Protein AF-A0A5C8RTK3-F1 (afdb_monomer)

Solvent-accessible surface area (backbone atoms only — not comparable to full-atom values): 5564 Å² total; per-residue (Å²): 96,81,42,80,34,49,48,33,76,76,57,17,60,58,49,33,52,54,39,39,77,71,70,31,48,52,44,73,55,58,80,48,80,87,73,82,86,82,78,76,79,80,87,77,90,65,88,58,45,78,34,78,36,52,67,56,53,57,49,49,57,74,78,40,66,51,77,82,53,41,87,41,48,28,38,49,48,53,72,70,21,32,56,52,41,33,77,66,46,39,77,58,107

Structure (mmCIF, N/CA/C/O backbone):
data_AF-A0A5C8RTK3-F1
#
_entry.id   AF-A0A5C8RTK3-F1
#
loop_
_atom_site.group_PDB
_atom_site.id
_atom_site.type_symbol
_atom_site.label_atom_id
_atom_site.label_alt_id
_atom_site.label_comp_id
_atom_site.label_asym_id
_atom_site.label_entity_id
_atom_site.label_seq_id
_atom_site.pdbx_PDB_ins_code
_atom_site.Cartn_x
_atom_site.Cartn_y
_atom_site.Cartn_z
_atom_site.occupancy
_atom_site.B_iso_or_equiv
_atom_site.auth_seq_id
_atom_site.auth_comp_id
_atom_site.auth_asym_id
_atom_site.auth_atom_id
_atom_site.pdbx_PDB_model_num
ATOM 1 N N . MET A 1 1 ? 6.356 -7.002 -24.344 1.00 97.00 1 MET A N 1
ATOM 2 C CA . MET A 1 1 ? 6.016 -5.573 -24.579 1.00 97.00 1 MET A CA 1
ATOM 3 C C . MET A 1 1 ? 6.891 -4.674 -23.709 1.00 97.00 1 MET A C 1
ATOM 5 O O . MET A 1 1 ? 7.432 -5.168 -22.722 1.00 97.00 1 MET A O 1
ATOM 9 N N . ARG A 1 2 ? 7.050 -3.388 -24.057 1.00 98.19 2 ARG A N 1
ATOM 10 C CA . ARG A 1 2 ? 7.641 -2.376 -23.158 1.00 98.19 2 ARG A CA 1
ATOM 11 C C . ARG A 1 2 ? 6.511 -1.733 -22.358 1.00 98.19 2 ARG A C 1
ATOM 13 O O . ARG A 1 2 ? 5.552 -1.275 -22.968 1.00 98.19 2 ARG A O 1
ATOM 20 N N . ILE A 1 3 ? 6.597 -1.749 -21.031 1.00 98.50 3 ILE A N 1
ATOM 21 C CA . ILE A 1 3 ? 5.500 -1.323 -20.145 1.00 98.50 3 ILE A CA 1
ATOM 22 C C . ILE A 1 3 ? 6.057 -0.341 -19.123 1.00 98.50 3 ILE A C 1
ATOM 24 O O . ILE A 1 3 ? 7.014 -0.664 -18.427 1.00 98.50 3 ILE A O 1
ATOM 28 N N . TRP A 1 4 ? 5.467 0.845 -19.017 1.00 98.44 4 TRP A N 1
ATOM 29 C CA . TRP A 1 4 ? 5.828 1.788 -17.964 1.00 98.44 4 TRP A CA 1
ATOM 30 C C . TRP A 1 4 ? 5.040 1.496 -16.686 1.00 98.44 4 TRP A C 1
ATOM 32 O O . TRP A 1 4 ? 3.820 1.341 -16.711 1.00 98.44 4 TRP A O 1
ATOM 42 N N . VAL A 1 5 ? 5.745 1.427 -15.561 1.00 98.44 5 VAL A N 1
ATOM 43 C CA . VAL A 1 5 ? 5.172 1.270 -14.227 1.00 98.44 5 VAL A CA 1
ATOM 44 C C . VAL A 1 5 ? 5.304 2.602 -13.485 1.00 98.44 5 VAL A C 1
ATOM 46 O O . VAL A 1 5 ? 6.371 2.925 -12.969 1.00 98.44 5 VAL A O 1
ATOM 49 N N . ALA A 1 6 ? 4.208 3.365 -13.439 1.00 97.75 6 ALA A N 1
ATOM 50 C CA . ALA A 1 6 ? 4.166 4.731 -12.896 1.00 97.75 6 ALA A CA 1
ATOM 51 C C . ALA A 1 6 ? 3.759 4.823 -11.406 1.00 97.75 6 ALA A C 1
ATOM 53 O O . ALA A 1 6 ? 3.781 5.896 -10.805 1.00 97.75 6 ALA A O 1
ATOM 54 N N . ARG A 1 7 ? 3.349 3.705 -10.797 1.00 95.31 7 ARG A N 1
ATOM 55 C CA . ARG A 1 7 ? 2.834 3.657 -9.416 1.00 95.31 7 ARG A CA 1
ATOM 56 C C . ARG A 1 7 ? 3.921 3.964 -8.362 1.00 95.31 7 ARG A C 1
ATOM 58 O O . ARG A 1 7 ? 5.095 3.789 -8.669 1.00 95.31 7 ARG A O 1
ATOM 65 N N . PRO A 1 8 ? 3.552 4.325 -7.116 1.00 95.38 8 PRO A N 1
ATOM 66 C CA . PRO A 1 8 ? 4.518 4.537 -6.038 1.00 95.38 8 PRO A CA 1
ATOM 67 C C . PRO A 1 8 ? 5.299 3.281 -5.644 1.00 95.38 8 PRO A C 1
ATOM 69 O O . PRO A 1 8 ? 4.799 2.150 -5.739 1.00 95.38 8 PRO A O 1
ATOM 72 N N . GLU A 1 9 ? 6.488 3.501 -5.088 1.00 94.69 9 GLU A N 1
ATOM 73 C CA . GLU A 1 9 ? 7.234 2.465 -4.375 1.00 94.69 9 GLU A CA 1
ATOM 74 C C . GLU A 1 9 ? 6.606 2.118 -3.017 1.00 94.69 9 GLU A C 1
ATOM 76 O O . GLU A 1 9 ? 5.901 2.945 -2.437 1.00 94.69 9 GLU A O 1
ATOM 81 N N . PRO A 1 10 ? 6.820 0.886 -2.503 1.00 92.38 10 PRO A N 1
ATOM 82 C CA . PRO A 1 10 ? 7.544 -0.242 -3.122 1.00 92.38 10 PRO A CA 1
ATOM 83 C C . PRO A 1 10 ? 6.700 -1.053 -4.135 1.00 92.38 10 PRO A C 1
ATOM 85 O O . PRO A 1 10 ? 7.043 -2.171 -4.522 1.00 92.38 10 PRO A O 1
ATOM 88 N N . GLY A 1 11 ? 5.504 -0.566 -4.494 1.00 92.50 11 GLY A N 1
ATOM 89 C CA . GLY A 1 11 ? 4.593 -1.253 -5.414 1.00 92.50 11 GLY A CA 1
ATOM 90 C C . GLY A 1 11 ? 5.086 -1.294 -6.854 1.00 92.50 11 GLY A C 1
ATOM 91 O O . GLY A 1 11 ? 4.753 -2.246 -7.570 1.00 92.50 11 GLY A O 1
ATOM 92 N N . ALA A 1 12 ? 5.857 -0.289 -7.262 1.00 96.56 12 ALA A N 1
ATOM 93 C CA . ALA A 1 12 ? 6.405 -0.176 -8.603 1.00 96.56 12 ALA A CA 1
ATOM 94 C C . ALA A 1 12 ? 7.425 -1.284 -8.864 1.00 96.56 12 ALA A C 1
ATOM 96 O O . ALA A 1 12 ? 7.206 -2.073 -9.786 1.00 96.56 12 ALA A O 1
ATOM 97 N N . ALA A 1 13 ? 8.427 -1.428 -7.990 1.00 97.25 13 ALA A N 1
ATOM 98 C CA . ALA A 1 13 ? 9.447 -2.471 -8.079 1.00 97.25 13 ALA A CA 1
ATOM 99 C C . ALA A 1 13 ? 8.836 -3.876 -8.200 1.00 97.25 13 ALA A C 1
ATOM 101 O O . ALA A 1 13 ? 9.063 -4.566 -9.192 1.00 97.25 13 ALA A O 1
ATOM 102 N N . ARG A 1 14 ? 7.930 -4.253 -7.286 1.00 96.00 14 ARG A N 1
ATOM 103 C CA . ARG A 1 14 ? 7.257 -5.570 -7.329 1.00 96.00 14 ARG A CA 1
ATOM 104 C C . ARG A 1 14 ? 6.455 -5.811 -8.603 1.00 96.00 14 ARG A C 1
ATOM 106 O O . ARG A 1 14 ? 6.328 -6.942 -9.066 1.00 96.00 14 ARG A O 1
ATOM 113 N N . THR A 1 15 ? 5.829 -4.761 -9.135 1.00 96.81 15 THR A N 1
ATOM 114 C CA . THR A 1 15 ? 5.084 -4.873 -10.395 1.00 96.81 15 THR A CA 1
ATOM 115 C C . THR A 1 15 ? 6.060 -5.063 -11.553 1.00 96.81 15 THR A C 1
ATOM 117 O O . THR A 1 15 ? 5.826 -5.924 -12.395 1.00 96.81 15 THR A O 1
ATOM 120 N N . GLY A 1 16 ? 7.172 -4.323 -11.563 1.00 98.31 16 GLY A N 1
ATOM 121 C CA . GLY A 1 16 ? 8.261 -4.494 -12.522 1.00 98.31 16 GLY A CA 1
ATOM 122 C C . GLY A 1 16 ? 8.820 -5.916 -12.522 1.00 98.31 16 GLY A C 1
ATOM 123 O O . GLY A 1 16 ? 8.851 -6.546 -13.573 1.00 98.31 16 GLY A O 1
ATOM 124 N N . GLU A 1 17 ? 9.164 -6.461 -11.356 1.00 98.38 17 GLU A N 1
ATOM 125 C CA . GLU A 1 17 ? 9.659 -7.840 -11.206 1.00 98.38 17 GLU A CA 1
ATOM 126 C C . GLU A 1 17 ? 8.679 -8.870 -11.783 1.00 98.38 17 GLU A C 1
ATOM 128 O O . GLU A 1 17 ? 9.065 -9.722 -12.583 1.00 98.38 17 GLU A O 1
ATOM 133 N N . ARG A 1 18 ? 7.387 -8.752 -11.448 1.00 98.06 18 ARG A N 1
ATOM 134 C CA . ARG A 1 18 ? 6.340 -9.633 -11.989 1.00 98.06 18 ARG A CA 1
ATOM 135 C C . ARG A 1 18 ? 6.209 -9.520 -13.508 1.00 98.06 18 ARG A C 1
ATOM 137 O O . ARG A 1 18 ? 6.069 -10.536 -14.178 1.00 98.06 18 ARG A O 1
ATOM 144 N N . LEU A 1 19 ? 6.270 -8.309 -14.062 1.00 98.50 19 LEU A N 1
ATOM 145 C CA . LEU A 1 19 ? 6.217 -8.098 -15.512 1.00 98.50 19 LEU A CA 1
ATOM 146 C C . LEU A 1 19 ? 7.451 -8.683 -16.215 1.00 98.50 19 LEU A C 1
ATOM 148 O O . LEU A 1 19 ? 7.312 -9.290 -17.275 1.00 98.50 19 LEU A O 1
ATOM 152 N N . ALA A 1 20 ? 8.641 -8.526 -15.631 1.00 98.44 20 ALA A N 1
ATOM 153 C CA . ALA A 1 20 ? 9.871 -9.107 -16.160 1.00 98.44 20 ALA A CA 1
ATOM 154 C C . ALA A 1 20 ? 9.813 -10.644 -16.162 1.00 98.44 20 ALA A C 1
ATOM 156 O O . ALA A 1 20 ? 10.137 -11.259 -17.177 1.00 98.44 20 ALA A O 1
ATOM 157 N N . ALA A 1 21 ? 9.311 -11.256 -15.082 1.00 98.56 21 ALA A N 1
ATOM 158 C CA . ALA A 1 21 ? 9.109 -12.705 -14.989 1.00 98.56 21 ALA A CA 1
ATOM 159 C C . ALA A 1 21 ? 8.117 -13.250 -16.038 1.00 98.56 21 ALA A C 1
ATOM 161 O O . ALA A 1 21 ? 8.222 -14.402 -16.446 1.00 98.56 21 ALA A O 1
ATOM 162 N N . LEU A 1 22 ? 7.191 -12.414 -16.518 1.00 98.44 22 LEU A N 1
ATOM 163 C CA . LEU A 1 22 ? 6.262 -12.729 -17.610 1.00 98.44 22 LEU A CA 1
ATOM 164 C C . LEU A 1 22 ? 6.839 -12.434 -19.014 1.00 98.44 22 LEU A C 1
ATOM 166 O O . LEU A 1 22 ? 6.111 -12.467 -20.005 1.00 98.44 22 LEU A O 1
ATOM 170 N N . GLY A 1 23 ? 8.132 -12.110 -19.129 1.00 98.50 23 GLY A N 1
ATOM 171 C CA . GLY A 1 23 ? 8.799 -11.842 -20.409 1.00 98.50 23 GLY A CA 1
ATOM 172 C C . GLY A 1 23 ? 8.559 -10.434 -20.971 1.00 98.50 23 GLY A C 1
ATOM 173 O O . GLY A 1 23 ? 8.747 -10.184 -22.167 1.00 98.50 23 GLY A O 1
ATOM 174 N N . HIS A 1 24 ? 8.110 -9.484 -20.150 1.00 98.75 24 HIS A N 1
ATOM 175 C CA . HIS A 1 24 ? 7.990 -8.081 -20.551 1.00 98.75 24 HIS A CA 1
ATOM 176 C C . HIS A 1 24 ? 9.249 -7.272 -20.210 1.00 98.75 24 HIS A C 1
ATOM 178 O O . HIS A 1 24 ? 10.111 -7.700 -19.450 1.00 98.75 24 HIS A O 1
ATOM 184 N N . ARG A 1 25 ? 9.360 -6.070 -20.788 1.00 98.56 25 ARG A N 1
ATOM 185 C CA . ARG A 1 25 ? 10.447 -5.113 -20.527 1.00 98.56 25 ARG A CA 1
ATOM 186 C C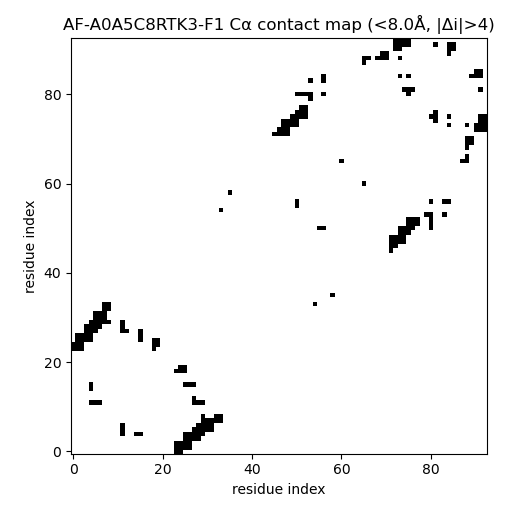 . ARG A 1 25 ? 9.889 -3.912 -19.756 1.00 98.56 25 ARG A C 1
ATOM 188 O O . ARG A 1 25 ? 9.483 -2.935 -20.396 1.00 98.56 25 ARG A O 1
ATOM 195 N N . PRO A 1 26 ? 9.784 -3.988 -18.420 1.00 98.56 26 PRO A N 1
ATOM 196 C CA . PRO A 1 26 ? 9.258 -2.891 -17.622 1.00 98.56 26 PRO A CA 1
ATOM 197 C C . PRO A 1 26 ? 10.240 -1.711 -17.581 1.00 98.56 26 PRO A C 1
ATOM 199 O O . PRO A 1 26 ? 11.445 -1.898 -17.433 1.00 98.56 26 PRO A O 1
ATOM 202 N N . LEU A 1 27 ? 9.716 -0.491 -17.674 1.00 98.44 27 LEU A N 1
ATOM 203 C CA . LEU A 1 27 ? 10.377 0.727 -17.214 1.00 98.44 27 LEU A CA 1
ATOM 204 C C . LEU A 1 27 ? 9.753 1.074 -15.864 1.00 98.44 27 LEU A C 1
ATOM 206 O O . LEU A 1 27 ? 8.591 1.472 -15.816 1.00 98.44 27 LEU A O 1
ATOM 210 N N . VAL A 1 28 ? 10.488 0.892 -14.771 1.00 98.38 28 VAL A N 1
ATOM 211 C CA . VAL A 1 28 ? 10.028 1.314 -13.442 1.00 98.38 28 VAL A CA 1
ATOM 212 C C . VAL A 1 28 ? 10.436 2.769 -13.259 1.00 98.38 28 VAL A C 1
ATOM 214 O O . VAL A 1 28 ? 11.614 3.067 -13.094 1.00 98.38 28 VAL 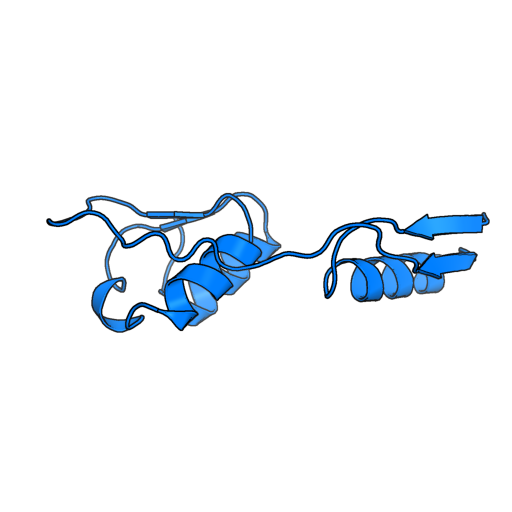A O 1
ATOM 217 N N . ALA A 1 29 ? 9.465 3.673 -13.356 1.00 98.12 29 ALA A N 1
ATOM 218 C CA . ALA A 1 29 ? 9.682 5.105 -13.182 1.00 98.12 29 ALA A CA 1
ATOM 219 C C . ALA A 1 29 ? 8.462 5.702 -12.458 1.00 98.12 29 ALA A C 1
ATOM 221 O O . ALA A 1 29 ? 7.530 6.170 -13.118 1.00 98.12 29 ALA A O 1
ATOM 222 N N . PRO A 1 30 ? 8.420 5.613 -11.114 1.00 98.00 30 PRO A N 1
ATOM 223 C CA . PRO A 1 30 ? 7.331 6.147 -10.300 1.00 98.00 30 PRO A CA 1
ATOM 224 C C . PRO A 1 30 ? 7.128 7.649 -10.520 1.00 98.00 30 PRO A C 1
ATOM 226 O O . PRO A 1 30 ? 8.097 8.398 -10.597 1.00 98.00 30 PRO A O 1
ATOM 229 N N . VAL A 1 31 ? 5.871 8.098 -10.545 1.00 97.31 31 VAL A N 1
ATOM 230 C CA . VAL A 1 31 ? 5.515 9.538 -10.609 1.00 97.31 31 VAL A CA 1
ATOM 231 C C . VAL A 1 31 ? 4.717 10.008 -9.397 1.00 97.31 31 VAL A C 1
ATOM 233 O O . VAL A 1 31 ? 4.244 11.137 -9.347 1.00 97.31 31 VAL A O 1
ATOM 236 N N . LEU A 1 32 ? 4.552 9.124 -8.415 1.00 95.50 32 LEU A N 1
ATOM 237 C CA . LEU A 1 32 ? 3.797 9.361 -7.196 1.00 95.50 32 LEU A CA 1
ATOM 238 C C . LEU A 1 32 ? 4.618 8.902 -5.993 1.00 95.50 32 LEU A C 1
ATOM 240 O O . LEU A 1 32 ? 5.271 7.857 -6.038 1.00 95.50 32 LEU A O 1
ATOM 244 N N . ALA A 1 33 ? 4.517 9.649 -4.897 1.00 93.44 33 ALA A N 1
ATOM 245 C CA . ALA A 1 33 ? 5.061 9.276 -3.599 1.00 93.44 33 ALA A CA 1
ATOM 246 C C . ALA A 1 33 ? 3.936 9.219 -2.564 1.00 93.44 33 ALA A C 1
ATOM 248 O O . ALA A 1 33 ? 3.033 10.053 -2.558 1.00 93.44 33 ALA A O 1
ATOM 249 N N . VAL A 1 34 ? 4.007 8.231 -1.678 1.00 91.88 34 VAL A N 1
ATOM 250 C CA . VAL A 1 34 ? 3.087 8.092 -0.547 1.00 91.88 34 VAL A CA 1
ATOM 251 C C . VAL A 1 34 ? 3.748 8.734 0.661 1.00 91.88 34 VAL A C 1
ATOM 253 O O . VAL A 1 34 ? 4.893 8.408 0.982 1.00 91.88 34 VAL A O 1
ATOM 256 N N . ARG A 1 35 ? 3.043 9.653 1.321 1.00 91.31 35 ARG A N 1
ATOM 257 C CA . ARG A 1 35 ? 3.519 10.340 2.524 1.00 91.31 35 ARG A CA 1
ATOM 258 C C . ARG A 1 35 ? 2.425 10.340 3.591 1.00 91.31 35 ARG A C 1
ATOM 260 O O . ARG A 1 35 ? 1.259 10.502 3.230 1.00 91.31 35 ARG A O 1
ATOM 267 N N . PRO A 1 36 ? 2.780 10.170 4.876 1.00 88.69 36 PRO A N 1
ATOM 268 C CA . PRO A 1 36 ? 1.838 10.388 5.963 1.00 88.69 36 PRO A CA 1
ATOM 269 C C . PRO A 1 36 ? 1.283 11.810 5.901 1.00 88.69 36 PRO A C 1
ATOM 271 O O . PRO A 1 36 ? 2.030 12.759 5.670 1.00 88.69 36 PRO A O 1
ATOM 274 N N . THR A 1 37 ? -0.019 11.955 6.126 1.00 90.31 37 THR A N 1
ATOM 275 C CA . THR A 1 37 ? -0.671 13.270 6.211 1.00 90.31 37 THR A CA 1
ATOM 276 C C . THR A 1 37 ? -0.506 13.915 7.586 1.00 90.31 37 THR A C 1
ATOM 278 O O . THR A 1 37 ? -0.758 15.104 7.732 1.00 90.31 37 THR A O 1
ATOM 281 N N . GLY A 1 38 ? -0.111 13.134 8.599 1.00 87.62 38 GLY A N 1
ATOM 282 C CA . GLY A 1 38 ? -0.077 13.567 9.998 1.00 87.62 38 GLY A CA 1
ATOM 283 C C . GLY A 1 38 ? -1.454 13.614 10.668 1.00 87.62 38 GLY A C 1
ATOM 284 O O . GLY A 1 38 ? -1.563 14.112 11.783 1.00 87.62 38 GLY A O 1
ATOM 285 N N . ALA A 1 39 ? -2.505 13.110 10.012 1.00 88.62 39 ALA A N 1
ATOM 286 C CA . ALA A 1 39 ? -3.833 13.036 10.607 1.00 88.62 39 ALA A CA 1
ATOM 287 C C . ALA A 1 39 ? -3.829 12.114 11.837 1.00 88.62 39 ALA A C 1
ATOM 289 O O . ALA A 1 39 ? -3.356 10.979 11.768 1.00 88.62 39 ALA A O 1
ATOM 290 N N . ALA A 1 40 ? -4.375 12.606 12.948 1.00 86.12 40 ALA A N 1
ATOM 291 C CA . ALA A 1 40 ? -4.586 11.802 14.143 1.00 86.12 40 ALA A CA 1
ATOM 292 C C . ALA A 1 40 ? -5.803 10.884 13.969 1.00 86.12 40 ALA A C 1
ATOM 294 O O . ALA A 1 40 ? -6.752 11.217 13.252 1.00 86.12 40 ALA A O 1
ATOM 295 N N . LEU A 1 41 ? -5.790 9.742 14.658 1.00 88.31 41 LEU A N 1
ATOM 296 C CA . LEU A 1 41 ? -6.991 8.925 14.785 1.00 88.31 41 LEU A CA 1
ATOM 297 C C . LEU A 1 41 ? -8.066 9.691 15.576 1.00 88.31 41 LEU A C 1
ATOM 299 O O . LEU A 1 41 ? -7.724 10.408 16.522 1.00 88.31 41 LEU A O 1
ATOM 303 N N . PRO A 1 42 ? -9.354 9.532 15.225 1.00 89.31 42 PRO A N 1
ATOM 304 C CA . PRO A 1 42 ? -10.447 10.020 16.055 1.00 89.31 42 PRO A CA 1
ATOM 305 C C . PRO A 1 42 ? -10.376 9.451 17.478 1.00 89.31 42 PRO A C 1
ATOM 307 O O . PRO A 1 42 ? -9.816 8.382 17.715 1.00 89.31 42 PRO A O 1
ATOM 310 N N . HIS A 1 43 ? -10.970 10.161 18.433 1.00 86.75 43 HIS A N 1
ATOM 311 C CA . HIS A 1 43 ? -11.100 9.666 19.800 1.00 86.75 43 HIS A CA 1
ATOM 312 C C . HIS A 1 43 ? -12.288 8.708 19.931 1.00 86.75 43 HIS A C 1
ATOM 314 O O . HIS A 1 43 ? -13.315 8.901 19.282 1.00 86.75 43 HIS A O 1
ATOM 320 N N . GLY A 1 44 ? -12.173 7.746 20.847 1.00 87.19 44 GLY A N 1
ATOM 321 C CA . GLY A 1 44 ? -13.253 6.830 21.212 1.00 87.19 44 GLY A CA 1
ATOM 322 C C . GLY A 1 44 ? -13.025 5.390 20.745 1.00 87.19 44 GLY A C 1
ATOM 323 O O . GLY A 1 44 ? -12.026 5.103 20.082 1.00 87.19 44 GLY A O 1
ATOM 324 N N . PRO A 1 45 ? -13.918 4.469 21.144 1.00 88.94 45 PRO A N 1
ATOM 325 C CA . PRO A 1 45 ? -13.870 3.088 20.687 1.00 88.94 45 PRO A CA 1
ATOM 326 C C . PRO A 1 45 ? -14.265 2.989 19.209 1.00 88.94 45 PRO A C 1
ATOM 328 O O . PRO A 1 45 ? -15.100 3.755 18.728 1.00 88.94 45 PRO A O 1
ATOM 331 N N . PHE A 1 46 ? -13.689 2.013 18.507 1.00 92.19 46 PHE A N 1
ATOM 332 C CA . PHE A 1 46 ? -14.051 1.681 17.131 1.00 92.19 46 PHE A CA 1
ATOM 333 C C . PHE A 1 46 ? -14.6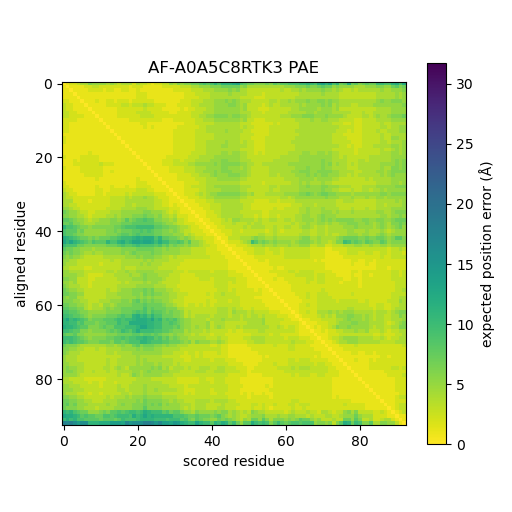08 0.261 17.068 1.00 92.19 46 PHE A C 1
ATOM 335 O O . PHE A 1 46 ? -13.986 -0.666 17.584 1.00 92.19 46 PHE A O 1
ATOM 342 N N . ASP A 1 47 ? -15.731 0.087 16.374 1.00 94.06 47 ASP A N 1
ATOM 343 C CA . ASP A 1 47 ? -16.333 -1.232 16.135 1.00 94.06 47 ASP A CA 1
ATOM 344 C C . ASP A 1 47 ? -15.686 -1.979 14.956 1.00 94.06 47 ASP A C 1
ATOM 346 O O . ASP A 1 47 ? -15.917 -3.170 14.758 1.00 94.06 47 ASP A O 1
ATOM 350 N N . GLY A 1 48 ? -14.880 -1.286 14.149 1.00 94.19 48 GLY A N 1
ATOM 351 C CA . GLY A 1 48 ? -14.233 -1.858 12.977 1.00 94.19 48 GLY A CA 1
ATOM 352 C C . GLY A 1 48 ? -13.171 -0.944 12.373 1.00 94.19 48 GLY A C 1
ATOM 353 O O . GLY A 1 48 ? -13.242 0.281 12.481 1.00 94.19 48 GLY A O 1
ATOM 354 N N . LEU A 1 49 ? -12.195 -1.551 11.701 1.00 94.75 49 LEU A N 1
ATOM 355 C CA . LEU A 1 49 ? -11.153 -0.873 10.933 1.00 94.75 49 LEU A CA 1
ATOM 356 C C . LEU A 1 49 ? -11.276 -1.265 9.463 1.00 94.75 49 LEU A C 1
ATOM 358 O O . LEU A 1 49 ? -11.369 -2.446 9.142 1.00 94.75 49 LEU A O 1
ATOM 362 N N . ILE A 1 50 ? -11.232 -0.290 8.554 1.00 96.00 50 ILE A N 1
ATOM 363 C CA . ILE A 1 50 ? -11.267 -0.543 7.108 1.00 96.00 50 ILE A CA 1
ATOM 364 C C . ILE A 1 50 ? -9.965 -0.046 6.481 1.00 96.00 50 ILE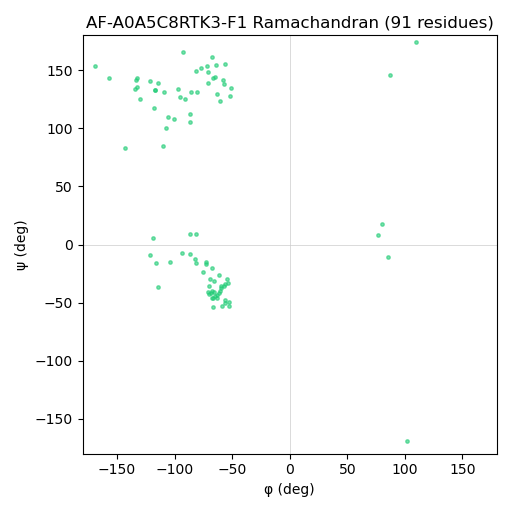 A C 1
ATOM 366 O O . ILE A 1 50 ? -9.688 1.154 6.466 1.00 96.00 50 ILE A O 1
ATOM 370 N N . PHE A 1 51 ? -9.187 -0.959 5.899 1.00 96.12 51 PHE A N 1
ATOM 371 C CA . PHE A 1 51 ? -7.980 -0.633 5.142 1.00 96.12 51 PHE A CA 1
ATOM 372 C C . PHE A 1 51 ? -8.223 -0.794 3.644 1.00 96.12 51 PHE A C 1
ATOM 374 O O . PHE A 1 51 ? -8.318 -1.900 3.113 1.00 96.12 51 PHE A O 1
ATOM 381 N N . THR A 1 52 ? -8.264 0.322 2.920 1.00 95.69 52 THR A N 1
ATOM 382 C CA . THR A 1 52 ? -8.458 0.324 1.459 1.00 95.69 52 THR A CA 1
ATOM 383 C C . THR A 1 52 ? -7.152 0.167 0.673 1.00 95.69 52 THR A C 1
ATOM 385 O O . THR A 1 52 ? -7.156 0.003 -0.546 1.00 95.69 52 THR A O 1
ATOM 388 N N . SER A 1 53 ? -6.011 0.219 1.363 1.00 93.62 53 SER A N 1
ATOM 389 C CA . SER A 1 53 ? -4.676 0.095 0.788 1.00 93.62 53 SER A CA 1
ATOM 390 C C . SER A 1 53 ? -3.684 -0.355 1.852 1.00 93.62 53 SER A C 1
ATOM 392 O O . SER A 1 53 ? -3.721 0.129 2.981 1.00 93.62 53 SER A O 1
ATOM 394 N N . ALA A 1 54 ? -2.723 -1.196 1.466 1.00 92.06 54 ALA A N 1
ATOM 395 C CA . ALA A 1 54 ? -1.595 -1.564 2.322 1.00 92.06 54 ALA A CA 1
ATOM 396 C C . ALA A 1 54 ? -0.819 -0.337 2.848 1.00 92.06 54 ALA A C 1
ATOM 398 O O . ALA A 1 54 ? -0.307 -0.370 3.959 1.00 92.06 54 ALA A O 1
ATOM 399 N N . ASN A 1 55 ? -0.798 0.769 2.094 1.00 92.25 55 ASN A N 1
ATOM 400 C CA . ASN A 1 55 ? -0.134 2.001 2.523 1.00 92.25 55 ASN A CA 1
ATOM 401 C C . ASN A 1 55 ? -0.803 2.648 3.747 1.00 92.25 55 ASN A C 1
ATOM 403 O O . ASN A 1 55 ? -0.124 3.302 4.531 1.00 92.25 55 ASN A O 1
ATOM 407 N N . ALA A 1 56 ? -2.125 2.501 3.898 1.00 92.50 56 ALA A N 1
ATOM 408 C CA . ALA A 1 56 ? -2.847 3.054 5.044 1.00 92.50 56 ALA A CA 1
ATOM 409 C C . ALA A 1 56 ? -2.499 2.297 6.332 1.00 92.50 56 ALA A C 1
ATOM 411 O O . ALA A 1 56 ? -2.378 2.905 7.391 1.00 92.50 56 ALA A O 1
ATOM 412 N N . LEU A 1 57 ? -2.283 0.984 6.221 1.00 92.00 57 LEU A N 1
ATOM 413 C CA . LEU A 1 57 ? -1.867 0.151 7.341 1.00 92.00 57 LEU A CA 1
ATOM 414 C C . LEU A 1 57 ? -0.450 0.505 7.809 1.00 92.00 57 LEU A C 1
ATOM 416 O O . LEU A 1 57 ? -0.235 0.711 8.999 1.00 92.00 57 LEU A O 1
ATOM 420 N N . ASP A 1 58 ? 0.497 0.656 6.879 1.00 89.19 58 ASP A N 1
ATOM 421 C CA . ASP A 1 58 ? 1.854 1.105 7.221 1.00 89.19 58 ASP A CA 1
ATOM 422 C C . ASP A 1 58 ? 1.836 2.503 7.867 1.00 89.19 58 ASP A C 1
ATOM 424 O O . ASP A 1 58 ? 2.555 2.751 8.834 1.00 89.19 58 ASP A O 1
ATOM 428 N N . ALA A 1 59 ? 0.988 3.412 7.369 1.00 90.50 59 ALA A N 1
ATOM 429 C CA . ALA A 1 59 ? 0.871 4.764 7.906 1.00 90.50 59 ALA A CA 1
ATOM 430 C C . ALA A 1 59 ? 0.294 4.793 9.330 1.00 90.50 59 ALA A C 1
ATOM 432 O O . ALA A 1 59 ? 0.855 5.480 10.180 1.00 90.50 59 ALA A O 1
ATOM 433 N N . VAL A 1 60 ? -0.786 4.049 9.612 1.00 91.06 60 VAL A N 1
ATOM 434 C CA . VAL A 1 60 ? -1.390 4.049 10.957 1.00 91.06 60 VAL A CA 1
ATOM 435 C C . VAL A 1 60 ? -0.461 3.403 11.985 1.00 91.06 60 VAL A C 1
ATOM 437 O O . VAL A 1 60 ? -0.293 3.925 13.082 1.00 91.06 60 VAL A O 1
ATOM 440 N N . LEU A 1 61 ? 0.217 2.313 11.612 1.00 89.50 61 LEU A N 1
ATOM 441 C CA . LEU A 1 61 ? 1.130 1.594 12.503 1.00 89.50 61 LEU A CA 1
ATOM 442 C C . LEU A 1 61 ? 2.440 2.348 12.765 1.00 89.50 61 LEU A C 1
ATOM 444 O O . LEU A 1 61 ? 3.161 2.009 13.701 1.00 89.50 61 LEU A O 1
ATOM 448 N N . ALA A 1 62 ? 2.757 3.369 11.966 1.00 89.00 62 ALA A N 1
ATOM 449 C CA . ALA A 1 62 ? 3.887 4.254 12.229 1.00 89.00 62 ALA A CA 1
ATOM 450 C C . ALA A 1 62 ? 3.610 5.249 13.369 1.00 89.00 62 ALA A C 1
ATOM 452 O O . ALA A 1 62 ? 4.553 5.760 13.972 1.00 89.00 62 ALA A O 1
ATOM 453 N N . THR A 1 63 ? 2.339 5.546 13.655 1.00 88.25 63 THR A N 1
ATOM 454 C CA . THR A 1 63 ? 1.932 6.582 14.623 1.00 88.25 63 THR A CA 1
ATOM 455 C C . THR A 1 63 ? 1.064 6.059 15.761 1.00 88.25 63 THR A C 1
ATOM 457 O O . THR A 1 63 ? 0.782 6.793 16.705 1.00 88.25 63 THR A O 1
ATOM 460 N N . THR A 1 64 ? 0.607 4.813 15.683 1.00 87.81 64 THR A N 1
ATOM 461 C CA . THR A 1 64 ? -0.302 4.202 16.652 1.00 87.81 64 THR A CA 1
ATOM 462 C C . THR A 1 64 ? 0.216 2.829 17.040 1.00 87.81 64 THR A C 1
ATOM 464 O O . THR A 1 64 ? 0.614 2.043 16.181 1.00 87.81 64 THR A O 1
ATOM 467 N N . ASP A 1 65 ? 0.190 2.529 18.340 1.00 87.12 65 ASP A N 1
ATOM 468 C CA . ASP A 1 65 ? 0.516 1.193 18.826 1.00 87.12 65 ASP A CA 1
ATOM 469 C C . ASP A 1 65 ? -0.467 0.172 18.240 1.00 87.12 65 ASP A C 1
ATOM 471 O O . ASP A 1 65 ? -1.682 0.272 18.425 1.00 87.12 65 ASP A O 1
ATOM 475 N N . ALA A 1 66 ? 0.071 -0.841 17.558 1.00 85.69 66 ALA A N 1
ATOM 476 C CA . ALA A 1 66 ? -0.707 -1.957 17.038 1.00 85.69 66 ALA A CA 1
ATOM 477 C C . ALA A 1 66 ? -1.544 -2.624 18.140 1.00 85.69 66 ALA A C 1
ATOM 479 O O . ALA A 1 66 ? -2.648 -3.085 17.863 1.00 85.69 66 ALA A O 1
ATOM 480 N N . GLY A 1 67 ? -1.048 -2.658 19.384 1.00 86.00 67 GLY A N 1
ATOM 481 C CA . GLY A 1 67 ? -1.771 -3.197 20.536 1.00 86.00 67 GLY A CA 1
ATOM 482 C C . GLY A 1 67 ? -3.124 -2.526 20.777 1.00 86.00 67 GLY A C 1
ATOM 483 O O . GLY A 1 67 ? -4.079 -3.222 21.106 1.00 86.00 67 GLY A O 1
ATOM 484 N N . ALA A 1 68 ? -3.233 -1.219 20.524 1.00 87.81 68 ALA A N 1
ATOM 485 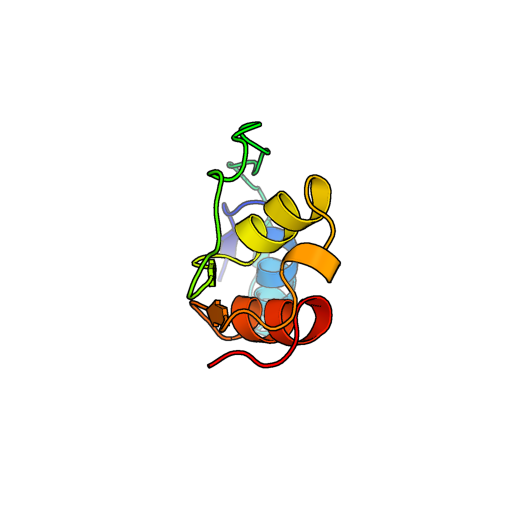C CA . ALA A 1 68 ? -4.480 -0.465 20.673 1.00 87.81 68 ALA A CA 1
ATOM 486 C C . ALA A 1 68 ? -5.514 -0.773 19.575 1.00 87.81 68 ALA A C 1
ATOM 488 O O . ALA A 1 68 ? -6.688 -0.450 19.729 1.00 87.81 68 ALA A O 1
ATOM 489 N N . LEU A 1 69 ? -5.077 -1.377 18.467 1.00 90.69 69 LEU A N 1
ATOM 490 C CA . LEU A 1 69 ? -5.922 -1.707 17.318 1.00 90.69 69 LEU A CA 1
ATOM 491 C C . LEU A 1 69 ? -6.271 -3.201 17.239 1.00 90.69 69 LEU A C 1
ATOM 493 O O . LEU A 1 69 ? -7.172 -3.585 16.495 1.00 90.69 69 LEU A O 1
ATOM 497 N N . ARG A 1 70 ? -5.560 -4.058 17.982 1.00 88.69 70 ARG A N 1
ATOM 498 C CA . ARG A 1 70 ? -5.822 -5.503 18.015 1.00 88.69 70 ARG A CA 1
ATOM 499 C C . ARG A 1 70 ? -7.176 -5.797 18.655 1.00 88.69 70 ARG A C 1
ATOM 501 O O . ARG A 1 70 ? -7.570 -5.164 19.626 1.00 88.69 70 ARG A O 1
ATOM 508 N N . GLY A 1 71 ? -7.858 -6.811 18.129 1.00 88.00 71 GLY A N 1
ATOM 509 C CA . GLY A 1 71 ? -9.174 -7.241 18.611 1.00 88.00 71 GLY A CA 1
ATOM 510 C C . GLY A 1 71 ? -10.351 -6.465 18.014 1.00 88.00 71 GLY A C 1
ATOM 511 O O . GLY A 1 71 ? -11.484 -6.919 18.144 1.00 88.00 71 GLY A O 1
ATOM 512 N N . ILE A 1 72 ? -10.097 -5.357 17.312 1.00 93.12 72 ILE A N 1
ATOM 513 C CA . ILE A 1 72 ? -11.110 -4.671 16.506 1.00 93.12 72 ILE A CA 1
ATOM 514 C C . ILE A 1 72 ? -11.242 -5.416 15.165 1.00 93.12 72 ILE A C 1
ATOM 516 O O . ILE A 1 72 ? -10.215 -5.681 14.536 1.00 93.12 72 ILE A O 1
ATOM 520 N N . PRO A 1 73 ? -12.461 -5.749 14.698 1.00 95.06 73 PRO A N 1
ATOM 521 C CA . PRO A 1 73 ? -12.671 -6.353 13.384 1.00 95.06 73 PRO A CA 1
ATOM 522 C C . PRO A 1 73 ? -12.005 -5.548 12.264 1.00 95.06 73 PRO A C 1
ATOM 524 O O . PRO A 1 73 ? -12.230 -4.343 12.136 1.00 95.06 73 PRO A O 1
ATOM 527 N N . VAL A 1 74 ? -11.191 -6.208 11.438 1.00 96.19 74 VAL A N 1
ATOM 528 C CA . VAL A 1 74 ? -10.489 -5.562 10.325 1.00 96.19 74 VAL A CA 1
ATOM 529 C C . VAL A 1 74 ? -11.088 -6.003 8.999 1.00 96.19 74 VAL A C 1
ATOM 531 O O . VAL A 1 74 ? -11.194 -7.193 8.743 1.00 96.19 74 VAL A O 1
ATOM 534 N N . PHE A 1 75 ? -11.392 -5.050 8.123 1.00 96.75 75 PHE A N 1
ATOM 535 C CA . PHE A 1 75 ? -11.791 -5.277 6.737 1.00 96.75 75 PHE A CA 1
ATOM 536 C C . PHE A 1 75 ? -10.720 -4.717 5.805 1.00 96.75 75 PHE A C 1
ATOM 538 O O . PHE A 1 75 ? -10.189 -3.624 6.031 1.00 96.75 75 PHE 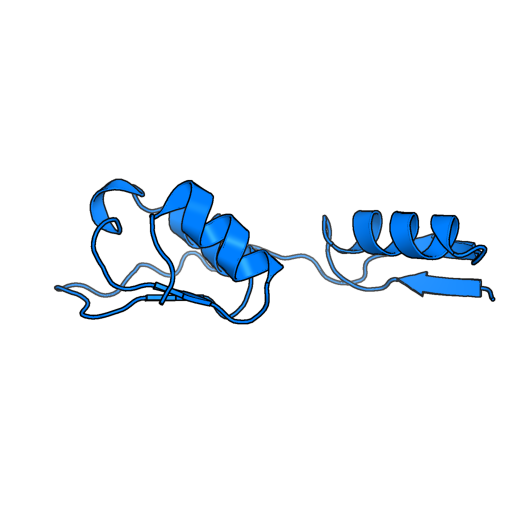A O 1
ATOM 545 N N . ALA A 1 76 ? -10.404 -5.435 4.730 1.00 97.19 76 ALA A N 1
ATOM 546 C CA . ALA A 1 76 ? -9.312 -5.058 3.842 1.00 97.19 76 ALA A CA 1
ATOM 547 C C . ALA A 1 76 ? -9.690 -5.148 2.362 1.00 97.19 76 ALA A C 1
ATOM 549 O O . ALA A 1 76 ? -10.202 -6.158 1.885 1.00 97.19 76 ALA A O 1
ATOM 550 N N . VAL A 1 77 ? -9.354 -4.108 1.596 1.00 96.81 77 VAL A N 1
ATOM 551 C CA . VAL A 1 77 ? -9.506 -4.128 0.138 1.00 96.81 77 VAL A CA 1
ATOM 552 C C . VAL A 1 77 ? -8.258 -4.738 -0.497 1.00 96.81 77 VAL A C 1
ATOM 554 O O . VAL A 1 77 ? -7.165 -4.158 -0.490 1.00 96.81 77 VAL A O 1
ATOM 557 N N . GLY A 1 78 ? -8.451 -5.915 -1.092 1.00 95.00 78 GLY A N 1
ATOM 558 C CA . GLY A 1 78 ? -7.444 -6.649 -1.849 1.00 95.00 78 GLY A CA 1
ATOM 559 C C . GLY A 1 78 ? -6.562 -7.560 -0.990 1.00 95.00 78 GLY A C 1
ATOM 560 O O . GLY A 1 78 ? -6.172 -7.225 0.127 1.00 95.00 78 GLY A O 1
ATOM 561 N N . ALA A 1 79 ? -6.170 -8.699 -1.569 1.00 94.75 79 ALA A N 1
ATOM 562 C CA . ALA A 1 79 ? -5.451 -9.770 -0.872 1.00 94.75 79 ALA A CA 1
ATOM 563 C C . ALA A 1 79 ? -4.143 -9.315 -0.198 1.00 94.75 79 ALA A C 1
ATOM 565 O O . ALA A 1 79 ? -3.786 -9.796 0.869 1.00 94.75 79 ALA A O 1
ATOM 566 N N . ARG A 1 80 ? -3.426 -8.352 -0.796 1.00 92.12 80 ARG A N 1
ATOM 567 C CA . ARG A 1 80 ? -2.197 -7.804 -0.201 1.00 92.12 80 ARG A CA 1
ATOM 568 C C . ARG A 1 80 ? -2.479 -7.066 1.107 1.00 92.12 80 ARG A C 1
ATOM 570 O O . ARG A 1 80 ? -1.697 -7.179 2.045 1.00 92.12 80 ARG A O 1
ATOM 577 N N . THR A 1 81 ? -3.530 -6.255 1.123 1.00 95.38 81 THR A N 1
ATOM 578 C CA . THR A 1 81 ? -3.906 -5.465 2.294 1.00 95.38 81 THR A CA 1
ATOM 579 C C . THR A 1 81 ? -4.405 -6.396 3.395 1.00 95.38 81 THR A C 1
ATOM 581 O O . THR A 1 81 ? -3.972 -6.241 4.531 1.00 95.38 81 THR A O 1
ATOM 584 N N . ALA A 1 82 ? -5.209 -7.407 3.037 1.00 96.31 82 ALA A N 1
ATOM 585 C CA . ALA A 1 82 ? -5.689 -8.433 3.963 1.00 96.31 82 ALA A CA 1
ATOM 586 C C . ALA A 1 82 ? -4.528 -9.192 4.620 1.00 96.31 82 ALA A C 1
ATOM 588 O O . ALA A 1 82 ? -4.397 -9.161 5.835 1.00 96.31 82 ALA A O 1
ATOM 589 N N . ALA A 1 83 ? -3.600 -9.742 3.829 1.00 94.88 83 ALA A N 1
ATOM 590 C CA . ALA A 1 83 ? -2.450 -10.475 4.363 1.00 94.88 83 ALA A CA 1
ATOM 591 C C . ALA A 1 83 ? -1.561 -9.623 5.290 1.00 94.88 83 ALA A C 1
ATOM 593 O O . ALA A 1 83 ? -1.025 -10.116 6.282 1.00 94.88 83 ALA A O 1
ATOM 594 N N . LEU A 1 84 ? -1.382 -8.333 4.975 1.00 93.75 84 LEU A 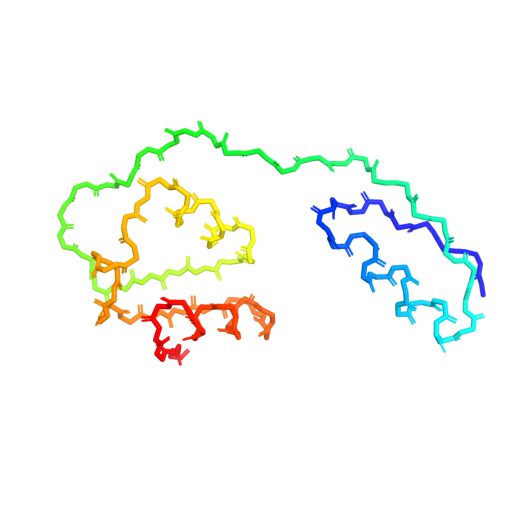N 1
ATOM 595 C CA . LEU A 1 84 ? -0.606 -7.437 5.834 1.00 93.75 84 LEU A CA 1
ATOM 596 C C . LEU A 1 84 ? -1.355 -7.120 7.135 1.00 93.75 84 LEU A C 1
ATOM 598 O O . LEU A 1 84 ? -0.728 -7.091 8.190 1.00 93.75 84 LEU A O 1
ATOM 602 N N . ALA A 1 85 ? -2.669 -6.901 7.070 1.00 95.12 85 ALA A N 1
ATOM 603 C CA . ALA A 1 85 ? -3.500 -6.684 8.249 1.00 95.12 85 ALA A CA 1
ATOM 604 C C . ALA A 1 85 ? -3.516 -7.923 9.154 1.00 95.12 85 ALA A C 1
ATOM 606 O O . ALA A 1 85 ? -3.226 -7.789 10.341 1.00 95.12 85 ALA A O 1
ATOM 607 N N . GLU A 1 86 ? -3.702 -9.118 8.588 1.00 94.81 86 GLU A N 1
ATOM 608 C CA . GLU A 1 86 ? -3.634 -10.394 9.311 1.00 94.81 86 GLU A CA 1
ATOM 609 C C . GLU A 1 86 ? -2.333 -10.547 10.094 1.00 94.81 86 GLU A C 1
ATOM 611 O O . GLU A 1 86 ? -2.340 -10.811 11.297 1.00 94.81 86 GLU A O 1
ATOM 616 N N . ALA A 1 87 ? -1.203 -10.295 9.432 1.00 93.12 87 ALA A N 1
ATOM 617 C CA . ALA A 1 87 ? 0.114 -10.437 10.038 1.00 93.12 87 ALA A CA 1
ATOM 618 C C . ALA A 1 87 ? 0.413 -9.414 11.153 1.00 93.12 87 ALA A C 1
ATOM 620 O O . ALA A 1 87 ? 1.347 -9.619 11.931 1.00 93.12 87 ALA A O 1
ATOM 621 N N . ARG A 1 88 ? -0.304 -8.283 11.216 1.00 91.38 88 ARG A N 1
ATOM 622 C CA . ARG A 1 88 ? 0.036 -7.149 12.102 1.00 91.38 88 ARG A CA 1
ATOM 623 C C . ARG A 1 88 ? -1.002 -6.886 13.191 1.00 91.38 88 ARG 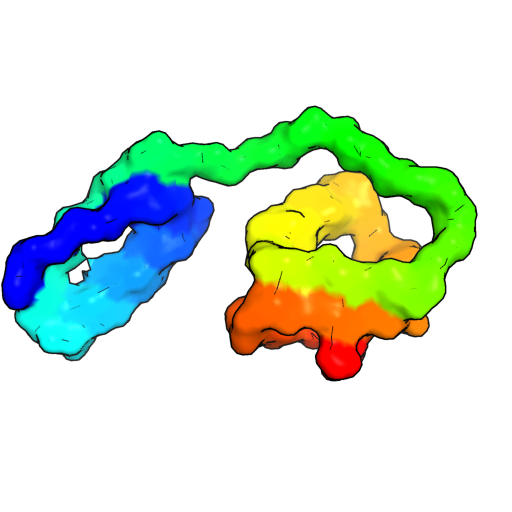A C 1
ATOM 625 O O . ARG A 1 88 ? -0.627 -6.519 14.308 1.00 91.38 88 ARG A O 1
ATOM 632 N N . LEU A 1 89 ? -2.276 -7.071 12.865 1.00 92.56 89 LEU A N 1
ATOM 633 C CA . LEU A 1 89 ? -3.432 -6.735 13.697 1.00 92.56 89 LEU A CA 1
ATOM 634 C C . LEU A 1 89 ? -4.255 -7.963 14.115 1.00 92.56 89 LEU A C 1
ATOM 636 O O . LEU A 1 89 ? -5.012 -7.870 15.079 1.00 92.56 89 LEU A O 1
ATOM 640 N N . GLY A 1 90 ? -4.066 -9.112 13.459 1.00 87.88 90 GLY A N 1
ATOM 641 C CA . GLY A 1 90 ? -4.860 -10.320 13.687 1.00 87.88 90 GLY A CA 1
ATOM 642 C C . GLY A 1 90 ? -5.926 -10.529 12.605 1.00 87.88 90 GLY A C 1
ATOM 643 O O . GLY A 1 90 ? -5.875 -9.856 11.579 1.00 87.88 90 GLY A O 1
ATOM 644 N N . PRO A 1 91 ? -6.865 -11.474 12.799 1.00 87.19 91 PRO A N 1
ATOM 645 C CA . PRO A 1 91 ? -7.776 -11.931 11.750 1.00 87.19 91 PRO A CA 1
ATOM 646 C C . PRO A 1 91 ? -8.506 -10.796 11.019 1.00 87.19 91 PRO A C 1
ATOM 648 O O . PRO A 1 91 ? -9.032 -9.877 11.649 1.00 87.19 91 PRO A O 1
ATOM 651 N N . VAL A 1 92 ? -8.552 -10.891 9.690 1.00 86.75 92 VAL A N 1
ATOM 652 C CA . VAL A 1 92 ? -9.330 -10.004 8.818 1.00 86.75 92 VAL A CA 1
ATOM 653 C C . VAL A 1 92 ? -10.652 -10.697 8.491 1.00 86.75 92 VAL A C 1
ATOM 655 O O . VAL A 1 92 ? -10.665 -11.896 8.212 1.00 86.75 92 VAL A O 1
ATOM 658 N N . ALA A 1 93 ? -11.747 -9.945 8.592 1.00 82.62 93 ALA A N 1
ATOM 659 C CA . ALA A 1 93 ? -13.114 -10.388 8.330 1.00 82.62 93 ALA A CA 1
ATOM 660 C C . ALA A 1 93 ? -13.438 -10.464 6.830 1.00 82.62 93 ALA A C 1
ATOM 662 O O . ALA A 1 93 ? -12.862 -9.672 6.043 1.00 82.62 93 ALA A O 1
#

pLDDT: mean 93.4, std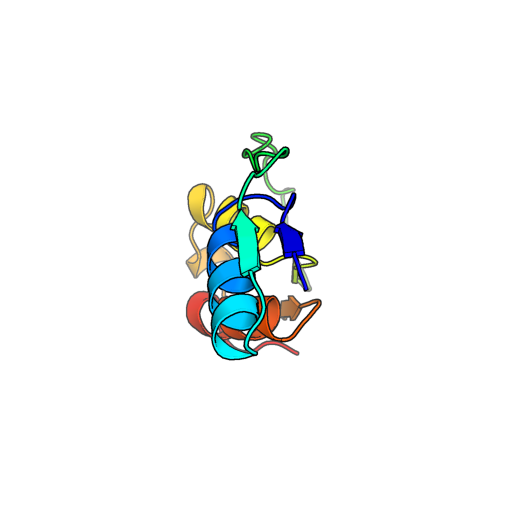 4.12, range [82.62, 98.75]

Secondary structure (DSSP, 8-state):
-EEEE-SPTTHHHHHHHHHHHTT-EEEE----------PPPPSS--S-EEESSHHHHHHHHHHS-GGGTTTS-EEESSHHHHHHHHHHHS-B-

Mean predicted aligned error: 3.55 Å

Radius of gyration: 16.1 Å; Cα contacts (8 Å, |Δi|>4): 122; chains: 1; bounding box: 27×26×46 Å

Nearest PDB structures (foldseek):
  3mw8-assembly1_A  TM=6.322E-01  e=5.474E-04  Shewanella amazonensis SB2B
  4es6-assembly1_A  TM=6.745E-01  e=4.747E-03  Pseudomonas aeruginosa PAO1
  7lz9-assembly1_A  TM=2.847E-01  e=1.412E+00  Streptomyces coelicolor A3(2)
  4qpj-assembly2_D-2  TM=3.278E-01  e=2.901E+00  Brucella abortus 2308
  2pln-assembly1_A-2  TM=3.080E-01  e=3.530E+00  Helicobacter pylori

Foldseek 3Di:
DEEEQAAEPPVLVVVCVVCVVVVYHYDRDHPDYDDAPPDDDDDDDDQEAEAADLSVVVNCVVPDPLVVQAPRAYAYHDPVNQVSCCVRRNHHD

Sequence (93 aa):
MRIWVARPEPGAARTGERLAALGHRPLVAPVLAVRPTGAALPHGPFDGLIFTSANALDAVLATTDAGALRGIPVFAVGARTAALAEARLGPVA